Protein AF-A0A024GCQ2-F1 (afdb_monomer)

Radius of gyration: 30.47 Å; Cα contacts (8 Å, |Δi|>4): 114; chains: 1; bounding box: 58×62×77 Å

Sequence (171 aa):
MIHAFLFLSRGVRDHDDHGPAFQGHMNRINSIANTKITVFHTFHREVEAYRLHWWQCDGNCRTKKPYFGLVKRSINRPPSKRDTWWAEHQRSCGGSFIKIKEPVDYKKKKIRKATSAKKPTKSSDITSYFPNKDKDVAKNLINTPSVDDITQGISLQADRKIVVIDLTDKG

Mean predicted aligned error: 17.75 Å

pLDDT: mean 73.52, std 22.57, range [33.16, 97.12]

Structure (mmCIF, N/CA/C/O backbone):
data_AF-A0A024GCQ2-F1
#
_entry.id   AF-A0A024GCQ2-F1
#
loop_
_atom_site.group_PDB
_atom_site.id
_atom_site.type_symbol
_atom_site.label_atom_id
_atom_site.label_alt_id
_atom_site.label_comp_id
_atom_site.label_asym_id
_atom_site.label_entity_id
_atom_site.label_seq_id
_atom_site.pdbx_PDB_ins_code
_atom_site.Cartn_x
_atom_site.Cartn_y
_atom_site.Cartn_z
_atom_site.occupancy
_atom_site.B_iso_or_equiv
_atom_site.auth_seq_id
_atom_site.auth_comp_id
_atom_site.auth_asym_id
_atom_site.auth_atom_id
_atom_site.pdbx_PDB_model_num
ATOM 1 N N . MET A 1 1 ? 9.758 -4.925 -17.173 1.00 83.75 1 MET A N 1
ATOM 2 C CA . MET A 1 1 ? 10.366 -5.887 -18.125 1.00 83.75 1 MET A CA 1
ATOM 3 C C . MET A 1 1 ? 11.401 -5.253 -19.053 1.00 83.75 1 MET A C 1
ATOM 5 O O . MET A 1 1 ? 12.304 -5.959 -19.470 1.00 83.75 1 MET A O 1
ATOM 9 N N . ILE A 1 2 ? 11.340 -3.944 -19.329 1.00 89.44 2 ILE A N 1
ATOM 10 C CA . ILE A 1 2 ? 12.374 -3.240 -20.113 1.00 89.44 2 ILE A CA 1
ATOM 11 C C . ILE A 1 2 ? 13.772 -3.381 -19.472 1.00 89.44 2 ILE A C 1
ATOM 13 O O . ILE A 1 2 ? 14.722 -3.691 -20.178 1.00 89.44 2 ILE A O 1
ATOM 17 N N . HIS A 1 3 ? 13.874 -3.288 -18.138 1.00 87.75 3 HIS A N 1
ATOM 18 C CA . HIS A 1 3 ? 15.115 -3.555 -17.387 1.00 87.75 3 HIS A CA 1
ATOM 19 C C . HIS A 1 3 ? 15.736 -4.924 -17.689 1.00 87.75 3 HIS A C 1
ATOM 21 O O . HIS A 1 3 ? 16.910 -5.009 -18.022 1.00 87.75 3 HIS A O 1
ATOM 27 N N . ALA A 1 4 ? 14.939 -5.998 -17.661 1.00 87.88 4 ALA A N 1
ATOM 28 C CA . ALA A 1 4 ? 15.425 -7.347 -17.961 1.00 87.88 4 ALA A CA 1
ATOM 29 C C . ALA A 1 4 ? 15.957 -7.465 -19.399 1.00 87.88 4 ALA A C 1
ATOM 31 O O . ALA A 1 4 ? 16.980 -8.101 -19.636 1.00 87.88 4 ALA A O 1
ATOM 32 N N . PHE A 1 5 ? 15.292 -6.814 -20.357 1.00 89.75 5 PHE A N 1
ATOM 33 C CA . PHE A 1 5 ? 15.756 -6.774 -21.741 1.00 89.75 5 PHE A CA 1
ATOM 34 C C . PHE A 1 5 ? 17.097 -6.038 -21.876 1.00 89.75 5 PHE A C 1
ATOM 36 O O . PHE A 1 5 ? 17.996 -6.533 -22.553 1.00 89.75 5 PHE A O 1
ATOM 43 N N . LEU A 1 6 ? 17.260 -4.884 -21.223 1.00 87.75 6 LEU A N 1
ATOM 44 C CA . LEU A 1 6 ? 18.514 -4.120 -21.250 1.00 87.75 6 LEU A CA 1
ATOM 45 C C . LEU A 1 6 ? 19.664 -4.861 -20.562 1.00 87.75 6 LEU A C 1
ATOM 47 O O . LEU A 1 6 ? 20.778 -4.864 -21.084 1.00 87.75 6 LEU A O 1
ATOM 51 N N . PHE A 1 7 ? 19.377 -5.542 -19.453 1.00 85.38 7 PHE A N 1
ATOM 52 C CA . PHE A 1 7 ? 20.344 -6.384 -18.756 1.00 85.38 7 PHE A CA 1
ATOM 53 C C . PHE A 1 7 ? 20.885 -7.494 -19.667 1.00 85.38 7 PHE A C 1
ATOM 55 O O . PHE A 1 7 ? 22.096 -7.666 -19.776 1.00 85.38 7 PHE A O 1
ATOM 62 N N . LEU A 1 8 ? 19.998 -8.202 -20.375 1.00 87.75 8 LEU A N 1
ATOM 63 C CA . LEU A 1 8 ? 20.388 -9.309 -21.255 1.00 87.75 8 LEU A CA 1
ATOM 64 C C . LEU A 1 8 ? 21.052 -8.847 -22.560 1.00 87.75 8 LEU A C 1
ATOM 66 O O . LEU A 1 8 ? 21.958 -9.513 -23.046 1.00 87.75 8 LEU A O 1
ATOM 70 N N . SER A 1 9 ? 20.602 -7.732 -23.143 1.00 86.06 9 SER A N 1
ATOM 71 C CA . SER A 1 9 ? 21.057 -7.289 -24.473 1.00 86.06 9 SER A CA 1
ATOM 72 C C . SER A 1 9 ? 22.283 -6.381 -24.450 1.00 86.06 9 SER A C 1
ATOM 74 O O . SER A 1 9 ? 23.074 -6.405 -25.388 1.00 86.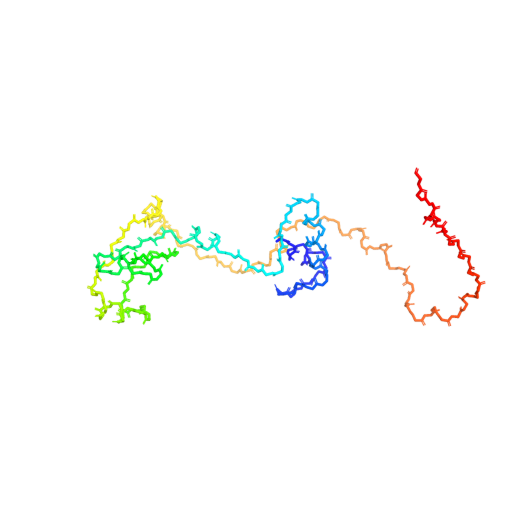06 9 SER A O 1
ATOM 76 N N . ARG A 1 10 ? 22.433 -5.551 -23.412 1.00 77.62 10 ARG A N 1
ATOM 77 C CA . ARG A 1 10 ? 23.491 -4.531 -23.326 1.00 77.62 10 ARG A CA 1
ATOM 78 C C . ARG A 1 10 ? 24.402 -4.701 -22.114 1.00 77.62 10 ARG A C 1
ATOM 80 O O . ARG A 1 10 ? 25.332 -3.921 -21.956 1.00 77.62 10 ARG A O 1
ATOM 87 N N . GLY A 1 11 ? 24.130 -5.678 -21.246 1.00 75.88 11 GLY A N 1
ATOM 88 C CA . GLY A 1 11 ? 24.916 -5.897 -20.033 1.00 75.88 11 GLY A CA 1
ATOM 89 C C . GLY A 1 11 ? 24.846 -4.736 -19.038 1.00 75.88 11 GLY A C 1
ATOM 90 O O . GLY A 1 11 ? 25.710 -4.634 -18.172 1.00 75.88 11 GLY A O 1
ATOM 91 N N . VAL A 1 12 ? 23.844 -3.852 -19.149 1.00 73.12 12 VAL A N 1
ATOM 92 C CA . VAL A 1 12 ? 23.629 -2.763 -18.187 1.00 73.12 12 VAL A CA 1
ATOM 93 C C . VAL A 1 12 ? 23.172 -3.389 -16.874 1.00 73.12 12 VAL A C 1
ATOM 95 O O . VAL A 1 12 ? 22.112 -4.009 -16.811 1.00 73.12 12 VAL A O 1
ATOM 98 N N . ARG A 1 13 ? 24.011 -3.272 -15.840 1.00 68.94 13 ARG A N 1
ATOM 99 C CA . ARG A 1 13 ? 23.786 -3.870 -14.511 1.00 68.94 13 ARG A CA 1
ATOM 100 C C . ARG A 1 13 ? 23.197 -2.891 -13.504 1.00 68.94 13 ARG A C 1
ATOM 102 O O . ARG A 1 13 ? 22.880 -3.311 -12.394 1.00 68.94 13 ARG A O 1
ATOM 109 N N . ASP A 1 14 ? 23.100 -1.615 -13.871 1.00 67.31 14 ASP A N 1
ATOM 110 C CA . ASP A 1 14 ? 22.510 -0.611 -13.001 1.00 67.31 14 ASP A CA 1
ATOM 111 C C . ASP A 1 14 ? 20.998 -0.839 -12.897 1.00 67.31 14 ASP A C 1
ATOM 113 O O . ASP A 1 14 ? 20.307 -1.054 -13.894 1.00 67.31 14 ASP A O 1
ATOM 117 N N . HIS A 1 15 ? 20.510 -0.873 -11.664 1.00 65.81 15 HIS A N 1
ATOM 118 C CA . HIS A 1 15 ? 19.152 -1.282 -11.327 1.00 65.81 15 HIS A CA 1
ATOM 119 C C . HIS A 1 15 ? 18.152 -0.123 -11.456 1.00 65.81 15 HIS A C 1
ATOM 121 O O . 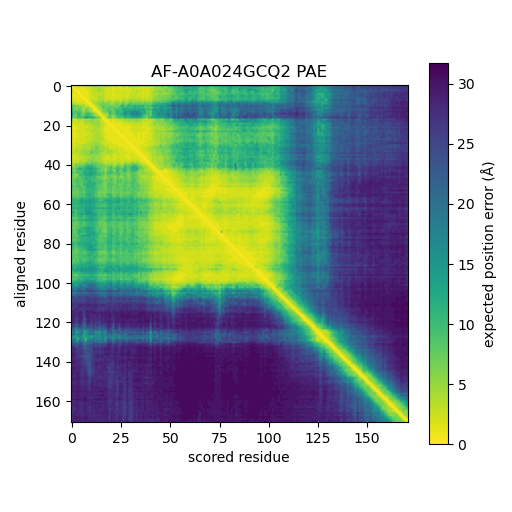HIS A 1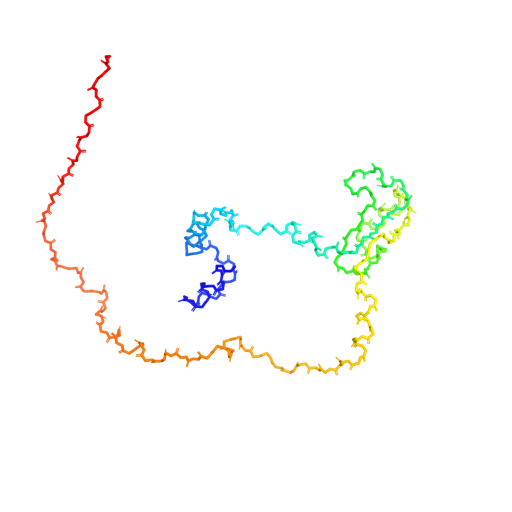 15 ? 16.956 -0.372 -11.610 1.00 65.81 15 HIS A O 1
ATOM 127 N N . ASP A 1 16 ? 18.619 1.128 -11.391 1.00 67.12 16 ASP A N 1
ATOM 128 C CA . ASP A 1 16 ? 17.752 2.318 -11.369 1.00 67.12 16 ASP A CA 1
ATOM 129 C C . ASP A 1 16 ? 17.867 3.205 -12.617 1.00 67.12 16 ASP A C 1
ATOM 131 O O . ASP A 1 16 ? 17.219 4.253 -12.709 1.00 67.12 16 ASP A O 1
ATOM 135 N N . ASP A 1 17 ? 18.640 2.774 -13.617 1.00 70.06 17 ASP A N 1
ATOM 136 C CA . ASP A 1 17 ? 18.873 3.580 -14.808 1.00 70.06 17 ASP A CA 1
ATOM 137 C C . ASP A 1 17 ? 17.675 3.517 -15.771 1.00 70.06 17 ASP A C 1
ATOM 139 O O . ASP A 1 17 ? 17.533 2.639 -16.627 1.00 70.06 17 ASP A O 1
ATOM 143 N N . HIS A 1 18 ? 16.780 4.495 -15.633 1.00 86.81 18 HIS A N 1
ATOM 144 C CA . HIS A 1 18 ? 15.754 4.810 -16.627 1.00 86.81 18 HIS A CA 1
ATOM 145 C C . HIS A 1 18 ? 16.309 5.765 -17.697 1.00 86.81 18 HIS A C 1
ATOM 147 O O . HIS A 1 18 ? 15.618 6.690 -18.130 1.00 86.81 18 HIS A O 1
ATOM 153 N N . GLY A 1 19 ? 17.564 5.567 -18.106 1.00 87.06 19 GLY A N 1
ATOM 154 C CA . GLY A 1 19 ? 18.262 6.378 -19.094 1.00 87.06 19 GLY A CA 1
ATOM 155 C C . GLY A 1 19 ? 17.676 6.296 -20.514 1.00 87.06 19 GLY A C 1
ATOM 156 O O . GLY A 1 19 ? 16.641 5.659 -20.752 1.00 87.06 19 GLY A O 1
ATOM 157 N N . PRO A 1 20 ? 18.340 6.914 -21.508 1.00 89.81 20 PRO A N 1
ATOM 158 C CA . PRO A 1 20 ? 17.817 7.051 -22.871 1.00 89.81 20 PRO A CA 1
ATOM 159 C C . PRO A 1 20 ? 17.416 5.723 -23.530 1.00 89.81 20 PRO A C 1
ATOM 161 O O . PRO A 1 20 ? 16.408 5.652 -24.232 1.00 89.81 20 PRO A O 1
ATOM 164 N N . ALA A 1 21 ? 18.157 4.642 -23.262 1.00 88.31 21 ALA A N 1
ATOM 165 C CA . ALA A 1 21 ? 17.841 3.312 -23.781 1.00 88.31 21 ALA A CA 1
ATOM 166 C C . ALA A 1 21 ? 16.531 2.750 -23.199 1.00 88.31 21 ALA A C 1
ATOM 168 O O . ALA A 1 21 ? 15.719 2.177 -23.934 1.00 88.31 21 ALA A O 1
ATOM 169 N N . PHE A 1 22 ? 16.296 2.940 -21.896 1.00 91.06 22 PHE A N 1
ATOM 170 C CA . PHE A 1 22 ? 15.039 2.562 -21.253 1.00 91.06 22 PHE A CA 1
ATOM 171 C C . PHE A 1 22 ? 13.885 3.388 -21.818 1.00 91.06 22 PHE A C 1
ATOM 173 O O . PHE A 1 22 ? 12.868 2.827 -22.229 1.00 91.06 22 PHE A O 1
ATOM 180 N N . GLN A 1 23 ? 14.058 4.710 -21.886 1.00 92.19 23 GLN A N 1
ATOM 181 C CA . GLN A 1 23 ? 13.029 5.632 -22.368 1.00 92.19 23 GLN A CA 1
ATOM 182 C C . GLN A 1 23 ? 12.667 5.370 -23.833 1.00 92.19 23 GLN A C 1
ATOM 184 O O . GLN A 1 23 ? 11.488 5.369 -24.182 1.00 92.19 23 GLN A O 1
ATOM 189 N N . GLY A 1 24 ? 13.648 5.047 -24.680 1.00 92.88 24 GLY A N 1
ATOM 190 C CA . GLY A 1 24 ? 13.407 4.657 -26.068 1.00 92.88 24 GLY A CA 1
ATOM 191 C C . GLY A 1 24 ? 12.524 3.411 -26.180 1.00 92.88 24 GLY A C 1
ATOM 192 O O . GLY A 1 24 ? 11.542 3.403 -26.926 1.00 92.88 24 GLY A O 1
ATOM 193 N N . HIS A 1 25 ? 12.808 2.366 -25.396 1.00 93.62 25 HIS A N 1
ATOM 194 C CA . HIS A 1 25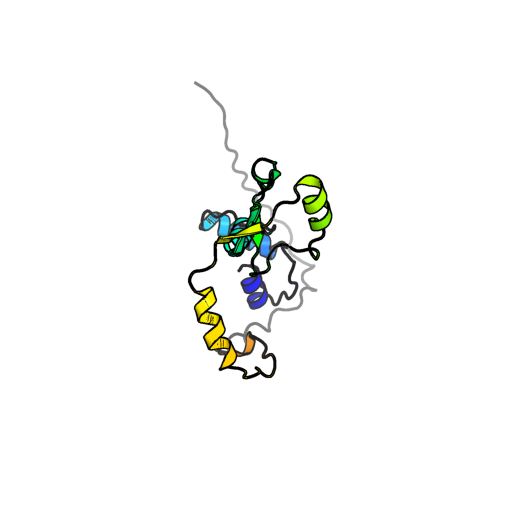 ? 11.966 1.167 -25.366 1.00 93.62 25 HIS A CA 1
ATOM 195 C C . HIS A 1 25 ? 10.589 1.417 -24.748 1.00 93.62 25 HIS A C 1
ATOM 197 O O . HIS A 1 25 ? 9.599 0.897 -25.263 1.00 93.62 25 HIS A O 1
ATOM 203 N N . MET A 1 26 ? 10.513 2.224 -23.693 1.00 94.12 26 MET A N 1
ATOM 204 C CA . MET A 1 26 ? 9.262 2.639 -23.059 1.00 94.12 26 MET A CA 1
ATOM 205 C C . MET A 1 26 ? 8.347 3.345 -24.064 1.00 94.12 26 MET A C 1
ATOM 207 O O . MET A 1 26 ? 7.211 2.915 -24.260 1.00 94.12 26 MET A O 1
ATOM 211 N N . ASN A 1 27 ? 8.858 4.366 -24.754 1.00 95.19 27 ASN A N 1
ATOM 212 C CA . ASN A 1 27 ? 8.106 5.133 -25.746 1.00 95.19 27 ASN A CA 1
ATOM 213 C C . ASN A 1 27 ? 7.682 4.258 -26.931 1.00 95.19 27 ASN A C 1
ATOM 215 O O . ASN A 1 27 ? 6.526 4.306 -27.351 1.00 95.19 27 ASN A O 1
ATOM 219 N N . ARG A 1 28 ? 8.585 3.396 -27.420 1.00 96.06 28 ARG A N 1
ATOM 220 C CA . ARG A 1 28 ? 8.277 2.433 -28.486 1.00 96.06 28 ARG A CA 1
ATOM 221 C C . ARG A 1 28 ? 7.121 1.507 -28.101 1.00 96.06 28 ARG A C 1
ATOM 223 O O . ARG A 1 28 ? 6.206 1.319 -28.896 1.00 96.06 28 ARG A O 1
ATOM 230 N N . ILE A 1 29 ? 7.157 0.921 -26.903 1.00 95.88 29 ILE A N 1
ATOM 231 C CA . ILE A 1 29 ? 6.108 0.002 -26.436 1.00 95.88 29 ILE A CA 1
ATOM 232 C C . ILE A 1 29 ? 4.793 0.752 -26.219 1.00 95.88 29 ILE A C 1
ATOM 234 O O . ILE A 1 29 ? 3.757 0.272 -26.670 1.00 95.88 29 ILE A O 1
ATOM 238 N N . ASN A 1 30 ? 4.833 1.932 -25.596 1.00 95.94 30 ASN A N 1
ATOM 239 C CA . ASN A 1 30 ? 3.642 2.755 -25.389 1.00 95.94 30 ASN A CA 1
ATOM 240 C C . ASN A 1 30 ? 2.940 3.099 -26.704 1.00 95.94 30 ASN A C 1
ATOM 242 O O . ASN A 1 30 ? 1.720 2.995 -26.768 1.00 95.94 30 ASN A O 1
ATOM 246 N N . SER A 1 31 ? 3.700 3.439 -27.748 1.00 95.94 31 SER A N 1
ATOM 247 C CA . SER A 1 31 ? 3.156 3.738 -29.076 1.00 95.94 31 SER A CA 1
ATOM 248 C C . SER A 1 31 ? 2.500 2.514 -29.731 1.00 95.94 31 SER A C 1
ATOM 250 O O . SER A 1 31 ? 1.365 2.590 -30.189 1.00 95.94 31 SER A O 1
ATOM 252 N N . ILE A 1 32 ? 3.174 1.358 -29.721 1.00 97.12 32 ILE A N 1
ATOM 253 C CA . ILE A 1 32 ? 2.694 0.153 -30.422 1.00 97.12 32 ILE A CA 1
ATOM 254 C C . ILE A 1 32 ? 1.538 -0.528 -29.677 1.00 97.12 32 ILE A C 1
ATOM 256 O O . ILE A 1 32 ? 0.572 -0.967 -30.293 1.00 97.12 32 ILE A O 1
ATOM 260 N N . ALA A 1 33 ? 1.644 -0.654 -28.354 1.00 95.00 33 ALA A N 1
ATOM 261 C CA . ALA A 1 33 ? 0.692 -1.399 -27.529 1.00 95.00 33 ALA A CA 1
ATOM 262 C C . ALA A 1 33 ? -0.371 -0.503 -26.868 1.00 95.00 33 ALA A C 1
ATOM 264 O O . ALA A 1 33 ? -1.169 -0.995 -26.071 1.00 95.00 33 ALA A O 1
ATOM 265 N N . ASN A 1 34 ? -0.366 0.802 -27.166 1.00 94.38 34 ASN A N 1
ATOM 266 C CA . ASN A 1 34 ? -1.240 1.808 -26.561 1.00 94.38 34 ASN A CA 1
ATOM 267 C C . ASN A 1 34 ? -1.238 1.759 -25.015 1.00 94.38 34 ASN A C 1
ATOM 269 O O . ASN A 1 34 ? -2.279 1.820 -24.355 1.00 94.38 34 ASN A O 1
ATOM 273 N N . THR A 1 35 ? -0.050 1.602 -24.422 1.00 92.75 35 THR A N 1
ATOM 274 C CA . THR A 1 35 ? 0.155 1.551 -22.964 1.00 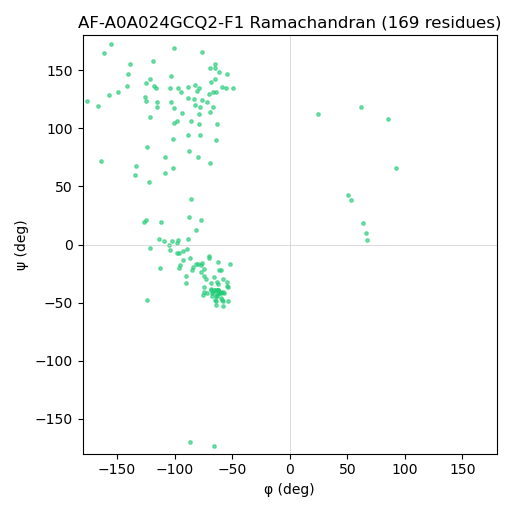92.75 35 THR A CA 1
ATOM 275 C C . THR A 1 35 ? 0.661 2.884 -22.405 1.00 92.75 35 THR A C 1
ATOM 277 O O . THR A 1 35 ? 1.068 3.775 -23.144 1.00 92.75 35 THR A O 1
ATOM 280 N N . LYS A 1 36 ? 0.666 3.023 -21.072 1.00 91.31 36 LYS A N 1
ATOM 281 C CA . LYS A 1 36 ? 1.167 4.209 -20.348 1.00 91.31 36 LYS A CA 1
ATOM 282 C C . LYS A 1 36 ? 2.284 3.845 -19.365 1.00 91.31 36 LYS A C 1
ATOM 284 O O . LYS A 1 36 ? 2.183 4.110 -18.172 1.00 91.31 36 LYS A O 1
ATOM 289 N N . ILE A 1 37 ? 3.323 3.174 -19.853 1.00 90.50 37 ILE A N 1
ATOM 290 C CA . ILE A 1 37 ? 4.520 2.865 -19.064 1.00 90.50 37 ILE A CA 1
ATOM 291 C C . ILE A 1 37 ? 5.239 4.181 -18.755 1.00 90.50 37 ILE A C 1
ATOM 293 O O . ILE A 1 37 ? 5.458 4.985 -19.660 1.00 90.50 37 ILE A O 1
ATOM 297 N N . THR A 1 38 ? 5.607 4.386 -17.493 1.00 89.94 38 THR A N 1
ATOM 298 C CA . THR A 1 38 ? 6.353 5.555 -17.012 1.00 89.94 38 THR A CA 1
ATOM 299 C C . THR A 1 38 ? 7.684 5.128 -16.406 1.00 89.94 38 THR A C 1
ATOM 301 O O . THR A 1 38 ? 7.823 3.993 -15.954 1.00 89.94 38 THR A O 1
ATOM 304 N N . VAL A 1 39 ? 8.647 6.052 -16.343 1.00 89.44 39 VAL A N 1
ATOM 305 C CA . VAL A 1 39 ? 9.907 5.848 -15.598 1.00 89.44 39 VAL A CA 1
ATOM 306 C C . VAL A 1 39 ? 9.666 5.746 -14.092 1.00 89.44 39 VAL A C 1
ATOM 308 O O . VAL A 1 39 ? 10.396 5.078 -13.374 1.00 89.44 39 VAL A O 1
ATOM 311 N N . PHE A 1 40 ? 8.598 6.383 -13.610 1.00 85.44 40 PHE A N 1
ATOM 312 C CA . PHE A 1 40 ? 8.183 6.265 -12.225 1.00 85.44 40 PHE A CA 1
ATOM 313 C C . PHE A 1 40 ? 7.365 5.004 -12.010 1.00 85.44 40 PHE A C 1
ATOM 315 O O . PHE A 1 40 ? 6.446 4.674 -12.761 1.00 85.44 40 PHE A O 1
ATOM 322 N N . HIS A 1 41 ? 7.663 4.345 -10.908 1.00 79.75 41 HIS A N 1
ATOM 323 C CA . HIS A 1 41 ? 6.931 3.203 -10.422 1.00 79.75 41 HIS A CA 1
ATOM 324 C C . HIS A 1 41 ? 5.638 3.636 -9.708 1.00 79.75 41 HIS A C 1
ATOM 326 O O . HIS A 1 41 ? 5.682 4.210 -8.621 1.00 79.75 41 HIS A O 1
ATOM 332 N N . THR A 1 42 ? 4.468 3.338 -10.278 1.00 80.38 42 THR A N 1
ATOM 333 C CA . THR A 1 42 ? 3.162 3.609 -9.647 1.00 80.38 42 THR A CA 1
ATOM 334 C C . THR A 1 42 ? 2.492 2.317 -9.175 1.00 80.38 42 THR A C 1
ATOM 336 O O . THR A 1 42 ? 1.525 1.848 -9.756 1.00 80.38 42 THR A O 1
ATOM 339 N N . PHE A 1 43 ? 2.968 1.747 -8.064 1.00 79.81 43 PHE A N 1
ATOM 340 C CA . PHE A 1 43 ? 2.498 0.438 -7.574 1.00 79.81 43 PHE A CA 1
ATOM 341 C C . PHE A 1 43 ? 1.263 0.482 -6.662 1.00 79.81 43 PHE A C 1
ATOM 343 O O . PHE A 1 43 ? 1.065 -0.397 -5.824 1.00 79.81 43 PHE A O 1
ATOM 350 N N . HIS A 1 44 ? 0.437 1.526 -6.740 1.00 84.31 44 HIS A N 1
ATOM 351 C CA . HIS A 1 44 ? -0.667 1.695 -5.789 1.00 84.31 44 HIS A CA 1
ATOM 352 C C . HIS A 1 44 ? -1.663 0.535 -5.862 1.00 84.31 44 HIS A C 1
ATOM 354 O O . HIS A 1 44 ? -2.098 0.037 -4.825 1.00 84.31 44 HIS A O 1
ATOM 360 N N . ARG A 1 45 ? -1.994 0.078 -7.076 1.00 83.69 45 ARG A N 1
ATOM 361 C CA . ARG A 1 45 ? -2.947 -1.018 -7.286 1.00 83.69 45 ARG A CA 1
ATOM 362 C C . ARG A 1 45 ? -2.358 -2.362 -6.878 1.00 83.69 45 ARG A C 1
ATOM 364 O O . ARG A 1 45 ? -3.045 -3.147 -6.234 1.00 83.69 45 ARG A O 1
ATOM 371 N N . GLU A 1 46 ? -1.097 -2.605 -7.204 1.00 87.19 46 GLU A N 1
ATOM 372 C CA . GLU A 1 46 ? -0.372 -3.826 -6.867 1.00 87.19 46 GLU A CA 1
ATOM 373 C C . GLU A 1 46 ? -0.224 -3.947 -5.355 1.00 87.19 46 GLU A C 1
ATOM 375 O O . GLU A 1 46 ? -0.618 -4.953 -4.767 1.00 87.19 46 GLU A O 1
ATOM 380 N N . VAL A 1 47 ? 0.281 -2.900 -4.700 1.00 89.25 47 VAL A N 1
ATOM 381 C CA . VAL A 1 47 ? 0.440 -2.889 -3.245 1.00 89.25 47 VAL A CA 1
ATOM 382 C C . VAL A 1 47 ? -0.919 -3.074 -2.569 1.00 89.25 47 VAL A C 1
ATOM 384 O O . VAL A 1 47 ? -1.019 -3.840 -1.610 1.00 89.25 47 VAL A O 1
ATOM 387 N N . GLU A 1 48 ? -1.975 -2.437 -3.076 1.00 88.62 48 GLU A N 1
ATOM 388 C CA . GLU A 1 48 ? -3.325 -2.615 -2.542 1.00 88.62 48 GLU A CA 1
ATOM 389 C C . GLU A 1 48 ? -3.853 -4.044 -2.734 1.00 88.62 48 GLU A C 1
ATOM 391 O O . GLU A 1 48 ? -4.434 -4.607 -1.804 1.00 88.62 48 GLU A O 1
ATOM 396 N N . ALA A 1 49 ? -3.579 -4.675 -3.878 1.00 89.38 49 ALA A N 1
ATOM 397 C CA . ALA A 1 49 ? -3.916 -6.075 -4.127 1.00 89.38 49 ALA A CA 1
ATOM 398 C C . ALA A 1 49 ? -3.197 -7.029 -3.154 1.00 89.38 49 ALA A C 1
ATOM 400 O O . ALA A 1 49 ? -3.779 -8.027 -2.730 1.00 89.38 49 ALA A O 1
ATOM 401 N N . TYR A 1 50 ? -1.967 -6.708 -2.738 1.00 91.06 50 TYR A N 1
ATOM 402 C CA . TYR A 1 50 ? -1.212 -7.508 -1.765 1.00 91.06 50 TYR A CA 1
ATOM 403 C C . TYR A 1 50 ? -1.615 -7.276 -0.306 1.00 91.06 50 TYR A C 1
ATOM 405 O O . TYR A 1 50 ? -1.291 -8.101 0.555 1.00 91.06 50 TYR A O 1
ATOM 413 N N . ARG A 1 51 ? -2.325 -6.192 0.022 1.00 93.12 51 ARG A N 1
ATOM 414 C CA . ARG A 1 51 ? -2.817 -5.948 1.386 1.00 93.12 51 ARG A CA 1
ATOM 415 C C . ARG A 1 51 ? -4.071 -6.766 1.658 1.00 93.12 51 ARG A C 1
ATOM 417 O O . ARG A 1 51 ? -5.182 -6.250 1.691 1.00 93.12 51 ARG A O 1
ATOM 424 N N . LEU A 1 52 ? -3.890 -8.061 1.867 1.00 92.75 52 LEU A N 1
ATOM 425 C CA . LEU A 1 52 ? -4.998 -9.005 1.958 1.00 92.75 52 LEU A CA 1
ATOM 426 C C . LEU A 1 52 ? -5.652 -9.098 3.345 1.00 92.75 52 LEU A C 1
ATOM 428 O O . LEU A 1 52 ? -6.772 -9.596 3.459 1.00 92.75 52 LEU A O 1
ATOM 432 N N . HIS A 1 53 ? -4.967 -8.655 4.400 1.00 94.75 53 HIS A N 1
ATOM 433 C CA . HIS A 1 53 ? -5.464 -8.743 5.772 1.00 94.75 53 HIS A CA 1
ATOM 434 C C . HIS A 1 53 ? -6.020 -7.401 6.218 1.00 94.75 53 HIS A C 1
ATOM 436 O O . HIS A 1 53 ? -5.297 -6.402 6.218 1.00 94.75 53 HIS A O 1
ATOM 442 N N . TRP A 1 54 ? -7.315 -7.365 6.522 1.00 95.44 54 TRP A N 1
ATOM 443 C CA . TRP A 1 54 ? -8.017 -6.127 6.848 1.00 95.44 54 TRP A CA 1
ATOM 444 C C . TRP A 1 54 ? -8.555 -6.202 8.272 1.00 95.44 54 TRP A C 1
ATOM 446 O O . TRP A 1 54 ? -9.145 -7.212 8.671 1.00 95.44 54 TRP A O 1
ATOM 456 N N . TRP A 1 55 ? -8.379 -5.112 9.008 1.00 96.75 55 TRP A N 1
ATOM 457 C CA . TRP A 1 55 ? -8.933 -4.908 10.336 1.00 96.75 55 TRP A CA 1
ATOM 458 C C . TRP A 1 55 ? -9.736 -3.619 10.367 1.00 96.75 55 TRP A C 1
ATOM 460 O O . TRP A 1 55 ? -9.296 -2.604 9.833 1.00 96.75 55 TRP A O 1
ATOM 470 N N . GLN A 1 56 ? -10.880 -3.665 11.032 1.00 96.81 56 GLN A N 1
ATOM 471 C CA . GLN A 1 56 ? -11.769 -2.536 11.242 1.00 96.81 56 GLN A CA 1
ATOM 472 C C . GLN A 1 56 ? -11.818 -2.233 12.739 1.00 96.81 56 GLN A C 1
ATOM 474 O O . GLN A 1 56 ? -12.171 -3.106 13.531 1.00 96.81 56 GLN A O 1
ATOM 479 N N . CYS A 1 57 ? -11.469 -1.011 13.129 1.00 97.06 57 CYS A N 1
ATOM 480 C CA . CYS A 1 57 ? -11.681 -0.533 14.495 1.00 97.06 57 CYS A CA 1
ATOM 481 C C . CYS A 1 57 ? -13.177 -0.458 14.785 1.00 97.06 57 CYS A C 1
ATOM 483 O O . CYS A 1 57 ? -13.914 -0.087 13.879 1.00 97.06 57 CYS A O 1
ATOM 485 N N . ASP A 1 58 ? -13.629 -0.793 15.988 1.00 95.62 58 ASP A N 1
ATOM 486 C CA . ASP A 1 58 ? -15.019 -0.676 16.461 1.00 95.62 58 ASP A CA 1
ATOM 487 C C . ASP A 1 58 ? -15.397 0.690 17.051 1.00 95.62 58 ASP A C 1
ATOM 489 O O . ASP A 1 58 ? -16.581 0.970 17.222 1.00 95.62 58 ASP A O 1
ATOM 493 N N . GLY A 1 59 ? -14.418 1.556 17.299 1.00 94.75 59 GLY A N 1
ATOM 494 C CA . GLY A 1 59 ? -14.642 2.858 17.912 1.00 94.75 59 GLY A CA 1
ATOM 495 C C . GLY A 1 59 ? -15.009 3.980 16.935 1.00 94.75 59 GLY A C 1
ATOM 496 O O . GLY A 1 59 ? -15.240 3.792 15.738 1.00 94.75 59 GLY A O 1
ATOM 497 N N . ASN A 1 60 ? -15.003 5.207 17.464 1.00 95.06 60 ASN A N 1
ATOM 498 C CA . ASN A 1 60 ? -15.408 6.418 16.744 1.00 95.06 60 ASN A CA 1
ATOM 499 C C . ASN A 1 60 ? -14.542 6.758 15.515 1.00 95.06 60 ASN A C 1
ATOM 501 O O . ASN A 1 60 ? -14.953 7.561 14.680 1.00 95.06 60 ASN A O 1
ATOM 505 N N . CYS A 1 61 ? -13.360 6.154 15.356 1.00 95.31 61 CYS A N 1
ATOM 506 C CA . CYS A 1 61 ? -12.502 6.419 14.204 1.00 95.31 61 CYS A CA 1
ATOM 507 C C . CYS A 1 61 ? -13.059 5.848 12.888 1.00 95.31 61 CYS A C 1
ATOM 509 O O . CYS A 1 61 ? -12.575 6.235 11.824 1.00 95.31 61 CYS A O 1
ATOM 511 N N . ARG A 1 62 ? -14.116 5.017 12.935 1.00 94.81 62 ARG A N 1
ATOM 512 C CA . ARG A 1 62 ? -14.870 4.550 11.755 1.00 94.81 62 ARG A CA 1
ATOM 513 C C . ARG A 1 62 ? -15.383 5.679 10.867 1.00 94.81 62 ARG A C 1
ATOM 515 O O . ARG A 1 62 ? -15.399 5.535 9.653 1.00 94.81 62 ARG A O 1
ATOM 522 N N . THR A 1 63 ? -15.793 6.799 11.452 1.00 93.69 63 THR A N 1
ATOM 523 C CA . THR A 1 63 ? -16.349 7.940 10.706 1.00 93.69 63 THR A CA 1
ATOM 524 C C . THR A 1 63 ? -15.301 9.011 10.403 1.00 93.69 63 THR A C 1
ATOM 526 O O . THR A 1 63 ? -15.570 9.952 9.657 1.00 93.69 63 THR A O 1
ATOM 529 N N . LYS A 1 64 ? -14.085 8.873 10.948 1.00 92.50 64 LYS A N 1
ATOM 530 C CA . LYS A 1 64 ? -13.018 9.868 10.819 1.00 92.50 64 LYS A CA 1
ATOM 531 C C . LYS A 1 64 ? -12.185 9.622 9.562 1.00 92.50 64 LYS A C 1
ATOM 533 O O . LYS A 1 64 ? -11.607 8.550 9.362 1.00 92.50 64 LYS A O 1
ATOM 538 N N . LYS A 1 65 ? -12.069 10.663 8.735 1.00 92.12 65 LYS A N 1
ATOM 539 C CA . LYS A 1 65 ? -11.122 10.707 7.616 1.00 92.12 65 LYS A CA 1
ATOM 540 C C . LYS A 1 65 ? -9.675 10.684 8.139 1.00 92.12 65 LYS A C 1
ATOM 542 O O . LYS A 1 65 ? -9.426 11.168 9.241 1.00 92.12 65 LYS A O 1
ATOM 547 N N . PRO A 1 66 ? -8.713 10.167 7.357 1.00 93.56 66 PRO A N 1
ATOM 548 C CA . PRO A 1 66 ? -8.877 9.586 6.019 1.00 93.56 66 PRO A CA 1
ATOM 549 C C . PRO A 1 66 ? -9.089 8.061 6.016 1.00 93.56 66 PRO A C 1
ATOM 551 O O . PRO A 1 66 ? -9.454 7.504 4.987 1.00 93.56 66 PRO A O 1
ATOM 554 N N . TYR A 1 67 ? -8.849 7.380 7.140 1.00 93.75 67 TYR A N 1
ATOM 555 C CA . TYR A 1 67 ? -8.757 5.915 7.175 1.00 93.75 67 TYR A CA 1
ATOM 556 C C . TYR A 1 67 ? -10.060 5.207 7.551 1.00 93.75 67 TYR A C 1
ATOM 558 O O . TYR A 1 67 ? -10.166 4.006 7.321 1.00 93.75 67 TYR A O 1
ATOM 566 N N . PHE A 1 68 ? -11.032 5.911 8.142 1.00 95.50 68 PHE A N 1
ATOM 567 C CA . PHE A 1 68 ? -12.333 5.347 8.525 1.00 95.50 68 PHE A CA 1
ATOM 568 C C . PHE A 1 68 ? -12.209 4.082 9.391 1.00 95.50 68 PHE A C 1
ATOM 570 O O . PHE A 1 68 ? -12.932 3.099 9.227 1.00 95.50 68 PHE A O 1
ATOM 577 N N . GLY A 1 69 ? -11.228 4.073 10.297 1.00 94.94 69 GLY A N 1
ATOM 578 C CA . GLY A 1 69 ? -10.938 2.948 11.188 1.00 94.94 69 GLY A CA 1
ATOM 579 C C . GLY A 1 69 ? -10.438 1.682 10.485 1.00 94.94 69 GLY A C 1
ATOM 580 O O . GLY A 1 69 ? -10.352 0.638 11.131 1.00 94.94 69 GLY A O 1
ATOM 581 N N . LEU A 1 70 ? -10.113 1.744 9.194 1.00 95.81 70 LEU A N 1
ATOM 582 C CA . LEU A 1 70 ? -9.661 0.603 8.411 1.00 95.81 70 LEU A CA 1
ATOM 583 C C . LEU A 1 70 ? -8.134 0.526 8.387 1.00 95.81 70 LEU A C 1
ATOM 585 O O . LEU A 1 70 ? -7.437 1.488 8.069 1.00 95.81 70 LEU A O 1
ATOM 589 N N . VAL A 1 71 ? -7.605 -0.661 8.663 1.00 95.81 71 VAL A N 1
ATOM 590 C CA . VAL A 1 71 ? -6.179 -0.968 8.555 1.00 95.81 71 VAL A CA 1
ATOM 591 C C . VAL A 1 71 ? -6.011 -2.169 7.643 1.00 95.81 71 VAL A C 1
ATOM 593 O O . VAL A 1 71 ? -6.561 -3.238 7.902 1.00 95.81 71 VAL A O 1
ATOM 596 N N . LYS A 1 72 ? -5.216 -2.011 6.585 1.00 95.06 72 LYS A N 1
ATOM 597 C CA . LYS A 1 72 ? -4.918 -3.075 5.621 1.00 95.06 72 LYS A CA 1
ATOM 598 C C . LYS A 1 72 ? -3.431 -3.407 5.651 1.00 95.06 72 LYS A C 1
ATOM 600 O O . LYS A 1 72 ? -2.594 -2.505 5.647 1.00 95.06 72 LYS A O 1
ATOM 605 N N . ARG A 1 73 ? -3.079 -4.694 5.672 1.00 94.75 73 ARG A N 1
ATOM 606 C CA . ARG A 1 73 ? -1.681 -5.160 5.671 1.00 94.75 73 ARG A CA 1
ATOM 607 C C . ARG A 1 73 ? -1.491 -6.367 4.764 1.00 94.75 73 ARG A C 1
ATOM 609 O O . ARG A 1 73 ? -2.414 -7.146 4.539 1.00 94.75 73 ARG A O 1
ATOM 616 N N . SER A 1 74 ? -0.260 -6.541 4.294 1.00 92.00 74 SER A N 1
ATOM 617 C CA . SER A 1 74 ? 0.176 -7.719 3.533 1.00 92.00 74 SER A CA 1
ATOM 618 C C . SER A 1 74 ? 0.428 -8.950 4.404 1.00 92.00 74 SER A C 1
ATOM 620 O O . SER A 1 74 ? 0.446 -10.071 3.910 1.00 92.00 74 SER A O 1
ATOM 622 N N . ILE A 1 75 ? 0.593 -8.756 5.714 1.00 91.25 75 ILE A N 1
ATOM 623 C CA . ILE A 1 75 ? 0.881 -9.816 6.682 1.00 91.25 75 ILE A CA 1
ATOM 624 C C . ILE A 1 75 ? -0.215 -9.824 7.743 1.00 91.25 75 ILE A C 1
ATOM 626 O O . ILE A 1 75 ? -0.672 -8.761 8.163 1.00 91.25 75 ILE A O 1
ATOM 630 N N . ASN A 1 76 ? -0.603 -11.016 8.205 1.00 93.31 76 ASN A N 1
ATOM 631 C CA . ASN A 1 76 ? -1.556 -11.227 9.296 1.00 93.31 76 ASN A CA 1
ATOM 632 C C . ASN A 1 76 ? -0.972 -10.787 10.655 1.00 93.31 76 ASN A C 1
ATOM 634 O O . ASN A 1 76 ? -0.629 -11.614 11.500 1.00 93.31 76 ASN A O 1
ATOM 638 N N . ARG A 1 77 ? -0.818 -9.475 10.841 1.00 93.56 77 ARG A N 1
ATOM 639 C CA . ARG A 1 77 ? -0.371 -8.835 12.079 1.00 93.56 77 ARG A CA 1
ATOM 640 C C . ARG A 1 77 ? -1.455 -7.861 12.544 1.00 93.56 77 ARG A C 1
ATOM 642 O O . ARG A 1 77 ? -1.617 -6.829 11.892 1.00 93.56 77 ARG A O 1
ATOM 649 N N . PRO A 1 78 ? -2.169 -8.142 13.645 1.00 94.06 78 PRO A N 1
ATOM 650 C CA . PRO A 1 78 ? -3.146 -7.194 14.157 1.00 94.06 78 PRO A CA 1
ATOM 651 C C . PRO A 1 78 ? -2.461 -5.875 14.549 1.00 94.06 78 PRO A C 1
ATOM 653 O O . PRO A 1 78 ? -1.292 -5.891 14.961 1.00 94.06 78 PRO A O 1
ATOM 656 N N . PRO A 1 79 ? -3.162 -4.738 14.414 1.00 96.25 79 PRO A N 1
ATOM 657 C CA . PRO A 1 79 ? -2.746 -3.482 15.022 1.00 96.25 79 PRO A CA 1
ATOM 658 C C . PRO A 1 79 ? -2.407 -3.660 16.507 1.00 96.25 79 PRO A C 1
ATOM 660 O O . PRO A 1 79 ? -3.108 -4.372 17.225 1.00 96.25 79 PRO A O 1
ATOM 663 N N . SER A 1 80 ? -1.293 -3.082 16.949 1.00 94.56 80 SER A N 1
ATOM 664 C CA . SER A 1 80 ? -0.791 -3.259 18.317 1.00 94.56 80 SER A CA 1
ATOM 665 C C . SER A 1 80 ? 0.078 -2.083 18.751 1.00 94.56 80 SER A C 1
ATOM 667 O O . SER A 1 80 ? 0.493 -1.283 17.918 1.00 94.56 80 SER A O 1
ATOM 669 N N . LYS A 1 81 ? 0.475 -2.053 20.030 1.00 95.31 81 LYS A N 1
ATOM 670 C CA . LYS A 1 81 ? 1.397 -1.057 20.618 1.00 95.31 81 LYS A CA 1
ATOM 671 C C . LYS A 1 81 ? 2.729 -0.869 19.872 1.00 95.31 81 LYS A C 1
ATOM 673 O O . LYS A 1 81 ? 3.407 0.121 20.098 1.00 95.31 81 LYS A O 1
ATOM 678 N N . ARG A 1 82 ? 3.111 -1.806 18.994 1.00 95.19 82 ARG A N 1
ATOM 679 C CA . ARG A 1 82 ? 4.306 -1.706 18.133 1.00 95.19 82 ARG A CA 1
ATOM 680 C C . ARG A 1 82 ? 4.125 -0.768 16.941 1.00 95.19 82 ARG A C 1
ATOM 682 O O . ARG A 1 82 ? 5.101 -0.449 16.270 1.00 95.19 82 ARG A O 1
ATOM 689 N N . ASP A 1 83 ? 2.891 -0.408 16.608 1.00 95.50 83 ASP A N 1
ATOM 690 C CA . ASP A 1 83 ? 2.619 0.554 15.551 1.00 95.50 83 ASP A CA 1
ATOM 691 C C . ASP A 1 83 ? 2.816 1.971 16.097 1.00 95.50 83 ASP A C 1
ATOM 693 O O . ASP A 1 83 ? 2.294 2.312 17.156 1.00 95.50 83 ASP A O 1
ATOM 697 N N . THR A 1 84 ? 3.545 2.807 15.361 1.00 96.56 84 THR A N 1
ATOM 698 C CA . THR A 1 84 ? 3.915 4.169 15.787 1.00 96.56 84 THR A CA 1
ATOM 699 C C . THR A 1 84 ? 2.707 5.054 16.106 1.00 96.56 84 THR A C 1
ATOM 701 O O . THR A 1 84 ? 2.777 5.909 16.979 1.00 96.56 84 THR A O 1
ATOM 704 N N . TRP A 1 85 ? 1.574 4.815 15.445 1.00 94.94 85 TRP A N 1
ATOM 705 C CA . TRP A 1 85 ? 0.318 5.546 15.632 1.00 94.94 85 TRP A CA 1
ATOM 706 C C . TRP A 1 85 ? -0.594 4.954 16.722 1.00 94.94 85 TRP A C 1
ATOM 708 O O . TRP A 1 85 ? -1.648 5.520 17.013 1.00 94.94 85 TRP A O 1
ATOM 718 N N . TRP A 1 86 ? -0.233 3.819 17.332 1.00 95.69 86 TRP A N 1
ATOM 719 C CA . TRP A 1 86 ? -1.113 3.107 18.265 1.00 95.69 86 TRP A CA 1
ATOM 720 C C . TRP A 1 86 ? -1.447 3.921 19.515 1.00 95.69 86 TRP A C 1
ATOM 722 O O . TRP A 1 86 ? -2.604 3.956 19.926 1.00 95.69 86 TRP A O 1
ATOM 732 N N . ALA A 1 87 ? -0.450 4.578 20.115 1.00 95.69 87 ALA A N 1
ATOM 733 C CA . ALA A 1 87 ? -0.650 5.383 21.321 1.00 95.69 87 ALA A CA 1
ATOM 734 C C . ALA A 1 87 ? -1.668 6.510 21.081 1.00 95.69 87 ALA A C 1
ATOM 736 O O . ALA A 1 87 ? -2.572 6.725 21.887 1.00 95.69 87 ALA A O 1
ATOM 737 N N . GLU A 1 88 ? -1.579 7.156 19.919 1.00 94.81 88 GLU A N 1
ATOM 738 C CA . GLU A 1 88 ? -2.508 8.207 19.517 1.00 94.81 88 GLU A CA 1
ATOM 739 C C . GLU A 1 88 ? -3.919 7.665 19.261 1.00 94.81 88 GLU A C 1
ATOM 741 O O . GLU A 1 88 ? -4.911 8.247 19.707 1.00 94.81 88 GLU A O 1
ATOM 746 N N . HIS A 1 89 ? -4.033 6.511 18.599 1.00 95.50 89 HIS A N 1
ATOM 747 C CA . HIS A 1 89 ? -5.323 5.847 18.411 1.00 95.50 89 HIS A CA 1
ATOM 748 C C . HIS A 1 89 ? -5.970 5.462 19.749 1.00 95.50 89 HIS A C 1
ATOM 750 O O . HIS A 1 89 ? -7.173 5.652 19.935 1.00 95.50 89 HIS A O 1
ATOM 756 N N . GLN A 1 90 ? -5.183 4.954 20.699 1.00 95.12 90 GLN A N 1
ATOM 757 C CA . GLN A 1 90 ? -5.684 4.581 22.020 1.00 95.12 90 GLN A CA 1
ATOM 758 C C . GLN A 1 90 ? -6.241 5.794 22.776 1.00 95.12 90 GLN A C 1
ATOM 760 O O . GLN A 1 90 ? -7.277 5.678 23.422 1.00 95.12 90 GLN A O 1
ATOM 765 N N . ARG A 1 91 ? -5.585 6.953 22.661 1.00 94.56 91 ARG A N 1
ATOM 766 C CA . ARG A 1 91 ? -5.996 8.201 23.319 1.00 94.56 91 ARG A CA 1
ATOM 767 C C . ARG A 1 91 ? -7.221 8.850 22.667 1.00 94.56 91 ARG A C 1
ATOM 769 O O . ARG A 1 91 ? -8.086 9.360 23.366 1.00 94.56 91 ARG A O 1
ATOM 776 N N . SER A 1 92 ? -7.288 8.850 21.336 1.00 93.56 92 SER A N 1
ATOM 777 C CA . SER A 1 92 ? -8.328 9.562 20.571 1.00 93.56 92 SER A CA 1
ATOM 778 C C . SER A 1 92 ? -9.581 8.728 20.275 1.00 93.56 92 SER A C 1
ATOM 780 O O . SER A 1 92 ? -10.669 9.279 20.079 1.00 93.56 92 SER A O 1
ATOM 782 N N . CYS A 1 93 ? -9.436 7.405 20.199 1.00 94.50 93 CYS A N 1
ATOM 783 C CA . CYS A 1 93 ? -10.514 6.480 19.870 1.00 94.50 93 CYS A CA 1
ATOM 784 C C . CYS A 1 93 ? -10.709 5.415 20.949 1.00 94.50 93 CYS A C 1
ATOM 786 O O . CYS A 1 93 ? -11.850 5.135 21.301 1.00 94.50 93 CYS A O 1
ATOM 788 N N . GLY A 1 94 ? -9.627 4.780 21.412 1.00 92.69 94 GLY A N 1
ATOM 789 C CA . GLY A 1 94 ? -9.676 3.706 22.413 1.00 92.69 94 GLY A CA 1
ATOM 790 C C . GLY A 1 94 ? -10.340 2.400 21.952 1.00 92.69 94 GLY A C 1
ATOM 791 O O . GLY A 1 94 ? -10.477 1.481 22.753 1.00 92.69 94 GLY A O 1
ATOM 792 N N . GLY A 1 95 ? -10.743 2.308 20.680 1.00 94.31 95 GLY A N 1
ATOM 793 C CA . GLY A 1 95 ? -11.416 1.136 20.118 1.00 94.31 95 GLY A CA 1
ATOM 794 C C . GLY A 1 95 ? -10.474 -0.036 19.836 1.00 94.31 95 GLY A C 1
ATOM 795 O O . GLY A 1 95 ? -9.249 0.109 19.782 1.00 94.31 95 GLY A O 1
ATOM 796 N N . SER A 1 96 ? -11.064 -1.204 19.610 1.00 94.62 96 SER A N 1
ATOM 797 C CA . SER A 1 96 ? -10.384 -2.447 19.266 1.00 94.62 96 SER A CA 1
ATOM 798 C C . SER A 1 96 ? -10.517 -2.774 17.779 1.00 94.62 96 SER A C 1
ATOM 800 O O . SER A 1 96 ? -11.531 -2.518 17.135 1.00 94.62 96 SER A O 1
ATOM 802 N N . PHE A 1 97 ? -9.467 -3.367 17.209 1.00 96.38 97 PHE A N 1
ATOM 803 C CA . PHE A 1 97 ? -9.423 -3.733 15.794 1.00 96.38 97 PHE A CA 1
ATOM 804 C C . PHE A 1 97 ? -9.869 -5.177 15.568 1.00 96.38 97 PHE A C 1
ATOM 806 O O . PHE A 1 97 ? -9.165 -6.124 15.925 1.00 96.38 97 PHE A O 1
ATOM 813 N N . ILE A 1 98 ? -11.005 -5.342 14.893 1.00 95.25 98 ILE A N 1
ATOM 814 C CA . ILE A 1 98 ? -11.599 -6.639 14.556 1.00 95.25 98 ILE A CA 1
ATOM 815 C C . ILE A 1 98 ? -11.200 -7.015 13.130 1.00 95.25 98 ILE A C 1
ATOM 817 O O . ILE A 1 98 ? -11.244 -6.191 12.216 1.00 95.25 98 ILE A O 1
ATOM 821 N N . LYS A 1 99 ? -10.787 -8.265 12.914 1.00 95.31 99 LYS A N 1
ATOM 822 C CA . LYS A 1 99 ? -10.384 -8.745 11.587 1.00 95.31 99 LYS A CA 1
ATOM 823 C C . LYS A 1 99 ? -11.617 -9.006 10.719 1.00 95.31 99 LYS A C 1
ATOM 825 O O . LYS A 1 99 ? -12.470 -9.795 11.106 1.00 95.31 99 LYS A O 1
ATOM 830 N N . ILE A 1 100 ? -11.675 -8.385 9.542 1.00 93.06 100 ILE A N 1
ATOM 831 C CA . ILE A 1 100 ? -12.835 -8.462 8.632 1.00 93.06 100 ILE A CA 1
ATOM 832 C C . ILE A 1 100 ? -12.542 -9.209 7.326 1.00 93.06 100 ILE A C 1
ATOM 834 O O . ILE A 1 100 ? -13.464 -9.676 6.667 1.00 93.06 100 ILE A O 1
ATOM 838 N N . LYS A 1 101 ? -11.266 -9.338 6.933 1.00 89.06 101 LYS A N 1
ATOM 839 C CA . LYS A 1 101 ? -10.871 -10.030 5.698 1.00 89.06 101 LYS A CA 1
ATOM 840 C C . LYS A 1 101 ? -9.602 -10.848 5.891 1.00 89.06 101 LYS A C 1
ATOM 842 O O . LYS A 1 101 ? -8.619 -10.380 6.477 1.00 89.06 101 LYS A O 1
ATOM 847 N N . GLU A 1 102 ? -9.623 -12.065 5.362 1.00 84.25 102 GLU A N 1
ATOM 848 C CA . GLU A 1 102 ? -8.472 -12.957 5.267 1.00 84.25 102 GLU A CA 1
ATOM 849 C C . GLU A 1 102 ? -8.490 -13.705 3.921 1.00 84.25 102 GLU A C 1
ATOM 851 O O . GLU A 1 102 ? -9.573 -14.016 3.424 1.00 84.25 102 GLU A O 1
ATOM 856 N N . PRO A 1 103 ? -7.326 -14.015 3.317 1.00 82.62 103 PRO A N 1
ATOM 857 C CA . PRO A 1 103 ? -7.254 -14.918 2.172 1.00 82.62 103 PRO A CA 1
ATOM 858 C C . PRO A 1 103 ? -7.820 -16.299 2.493 1.00 82.62 103 PRO A C 1
ATOM 860 O O . PRO A 1 103 ? -7.456 -16.903 3.505 1.00 82.62 103 PRO A O 1
ATOM 863 N N . VAL A 1 104 ? -8.627 -16.827 1.574 1.00 72.12 104 VAL A N 1
ATOM 864 C CA . VAL A 1 104 ? -9.336 -18.114 1.688 1.00 72.12 104 VAL A CA 1
ATOM 865 C C . VAL A 1 104 ? -8.394 -19.290 2.006 1.00 72.12 104 VAL A C 1
ATOM 867 O O . VAL A 1 104 ? -8.747 -20.198 2.756 1.00 72.12 104 VAL A O 1
ATOM 870 N N . ASP A 1 105 ? -7.149 -19.234 1.524 1.00 66.31 105 ASP A N 1
ATOM 871 C CA . ASP A 1 105 ? -6.168 -20.320 1.658 1.00 66.31 105 ASP A CA 1
ATOM 872 C C . ASP A 1 105 ? -5.167 -20.160 2.814 1.00 66.31 105 ASP A C 1
ATOM 874 O O . ASP A 1 105 ? -4.293 -21.014 3.010 1.00 66.31 105 ASP A O 1
ATOM 878 N N . TYR A 1 106 ? -5.260 -19.093 3.614 1.00 62.09 106 TYR A N 1
ATOM 879 C CA . TYR A 1 106 ? -4.243 -18.800 4.633 1.00 62.09 106 TYR A CA 1
ATOM 880 C C . TYR A 1 106 ? -4.149 -19.892 5.715 1.00 62.09 106 TYR A C 1
ATOM 882 O O . TYR A 1 106 ? -3.050 -20.287 6.115 1.00 62.09 106 TYR A O 1
ATOM 890 N N . LYS A 1 107 ? -5.289 -20.450 6.147 1.00 60.06 107 LYS A N 1
ATOM 891 C CA . LYS A 1 107 ? -5.322 -21.509 7.173 1.00 60.06 107 LYS A CA 1
ATOM 892 C C . LYS A 1 107 ? -4.729 -22.835 6.672 1.00 60.06 107 LYS A C 1
ATOM 894 O O . LYS A 1 107 ? -4.056 -23.523 7.434 1.00 60.06 107 LYS A O 1
ATOM 899 N N . LYS A 1 108 ? -4.887 -23.157 5.382 1.00 59.78 108 LYS A N 1
ATOM 900 C CA . LYS A 1 108 ? -4.401 -24.413 4.775 1.00 59.78 108 LYS A CA 1
ATOM 901 C C . LYS A 1 108 ? -2.873 -24.439 4.615 1.00 59.78 108 LYS A C 1
ATOM 903 O O . LYS A 1 108 ? -2.252 -25.497 4.700 1.00 59.78 108 LYS A O 1
ATOM 908 N N . LYS A 1 109 ? -2.237 -23.274 4.433 1.00 55.00 109 LYS A N 1
ATOM 909 C CA . LYS A 1 109 ? -0.782 -23.162 4.206 1.00 55.00 109 LYS A CA 1
ATOM 910 C C . LYS A 1 109 ? 0.065 -23.391 5.467 1.00 55.00 109 LYS A C 1
ATOM 912 O O . LYS A 1 109 ? 1.199 -23.852 5.346 1.00 55.00 109 LYS A O 1
ATOM 917 N N . LYS A 1 110 ? -0.471 -23.120 6.668 1.00 53.97 110 LYS A N 1
ATOM 918 C CA . LYS A 1 110 ? 0.231 -23.394 7.941 1.00 53.97 110 LYS A CA 1
ATOM 919 C C . LYS A 1 110 ? 0.508 -24.886 8.152 1.00 53.97 110 LYS A C 1
ATOM 921 O O . LYS A 1 110 ? 1.558 -25.217 8.687 1.00 53.97 110 LYS A O 1
ATOM 926 N N . ILE A 1 111 ? -0.372 -25.763 7.664 1.00 53.66 111 ILE A N 1
ATOM 927 C CA . ILE A 1 111 ? -0.212 -27.219 7.793 1.00 53.66 111 ILE A CA 1
ATOM 928 C C . ILE A 1 111 ? 0.976 -27.715 6.951 1.00 53.66 111 ILE A C 1
ATOM 930 O O . ILE A 1 111 ? 1.762 -28.533 7.408 1.00 53.66 111 ILE A O 1
ATOM 934 N N . ARG A 1 112 ? 1.184 -27.154 5.751 1.00 51.72 112 ARG A N 1
ATOM 935 C CA . ARG A 1 112 ? 2.250 -27.596 4.831 1.00 51.72 112 ARG A CA 1
ATOM 936 C C . ARG A 1 112 ? 3.655 -27.107 5.195 1.00 51.72 112 ARG A C 1
ATOM 938 O O . ARG A 1 112 ? 4.631 -27.721 4.788 1.00 51.72 112 ARG A O 1
ATOM 945 N N . LYS A 1 113 ? 3.787 -26.001 5.937 1.00 48.75 113 LYS A N 1
ATOM 946 C CA . LYS A 1 113 ? 5.106 -25.421 6.261 1.00 48.75 113 LYS A CA 1
ATOM 947 C C . LYS A 1 113 ? 5.805 -26.118 7.436 1.00 48.75 113 LYS A C 1
ATOM 949 O O . LYS A 1 113 ? 7.012 -25.967 7.580 1.00 48.75 113 LYS A O 1
ATOM 954 N N . ALA A 1 114 ? 5.069 -26.886 8.242 1.00 53.28 114 ALA A N 1
ATOM 955 C CA . ALA A 1 114 ? 5.640 -27.697 9.317 1.00 53.28 114 ALA A CA 1
ATOM 956 C C . ALA A 1 114 ? 6.357 -28.960 8.796 1.00 53.28 114 ALA A C 1
ATOM 958 O O . ALA A 1 114 ? 7.224 -29.488 9.480 1.00 53.28 114 ALA A O 1
ATOM 959 N N . THR A 1 115 ? 6.051 -29.419 7.575 1.00 52.25 115 THR A N 1
ATOM 960 C CA . THR A 1 115 ? 6.553 -30.695 7.031 1.00 52.25 115 THR A CA 1
ATOM 961 C C . THR A 1 115 ? 7.657 -30.550 5.977 1.00 52.25 115 THR A C 1
ATOM 963 O O . THR A 1 115 ? 8.151 -31.553 5.474 1.00 52.25 115 THR A O 1
ATOM 966 N N . SER A 1 116 ? 8.071 -29.332 5.615 1.00 51.12 116 SER A N 1
ATOM 967 C CA . SER A 1 116 ? 9.053 -29.106 4.541 1.00 51.12 116 SER A CA 1
ATOM 968 C C . SER A 1 116 ? 10.133 -28.094 4.933 1.00 51.12 116 SER A C 1
ATOM 970 O O . SER A 1 116 ? 10.298 -27.051 4.299 1.00 51.12 116 SER A O 1
ATOM 972 N N . ALA A 1 117 ? 10.880 -28.392 5.994 1.00 49.16 117 ALA A N 1
ATOM 973 C CA . ALA A 1 117 ? 12.138 -27.718 6.295 1.00 49.16 117 ALA A CA 1
ATOM 974 C C . ALA A 1 117 ? 13.293 -28.426 5.561 1.00 49.16 117 ALA A C 1
ATOM 976 O O . ALA A 1 117 ? 14.015 -29.228 6.145 1.00 49.16 117 ALA A O 1
ATOM 977 N N . LYS A 1 118 ? 13.482 -28.136 4.267 1.00 47.59 118 LYS A N 1
ATOM 978 C CA . LYS A 1 118 ? 14.769 -28.361 3.586 1.00 47.59 118 LYS A CA 1
ATOM 979 C C . LYS A 1 118 ? 15.334 -27.004 3.165 1.00 47.59 118 LYS A C 1
ATOM 981 O O . LYS A 1 118 ? 14.689 -26.259 2.433 1.00 47.59 118 LYS A O 1
ATOM 986 N N . LYS A 1 119 ? 16.513 -26.668 3.702 1.00 43.88 119 LYS A N 1
ATOM 987 C CA . LYS A 1 119 ? 17.290 -25.457 3.385 1.00 43.88 119 LYS A CA 1
ATOM 988 C C . LYS A 1 119 ? 17.734 -25.503 1.912 1.00 43.88 119 LYS A C 1
ATOM 990 O O . LYS A 1 119 ? 18.318 -26.518 1.537 1.00 43.88 119 LYS A O 1
ATOM 995 N N . PRO A 1 120 ? 17.548 -24.453 1.093 1.00 43.16 120 PRO A N 1
ATOM 996 C CA . PRO A 1 120 ? 18.229 -24.374 -0.190 1.00 43.16 120 PRO A CA 1
ATOM 997 C C . PRO A 1 120 ? 19.642 -23.814 0.014 1.00 43.16 120 PRO A C 1
ATOM 999 O O . PRO A 1 120 ? 19.841 -22.756 0.611 1.00 43.16 120 PRO A O 1
ATOM 1002 N N . THR A 1 121 ? 20.629 -24.565 -0.460 1.00 48.75 121 THR A N 1
ATOM 1003 C CA . THR A 1 121 ? 22.044 -24.196 -0.521 1.00 48.75 121 THR A CA 1
ATOM 1004 C C . THR A 1 121 ? 22.3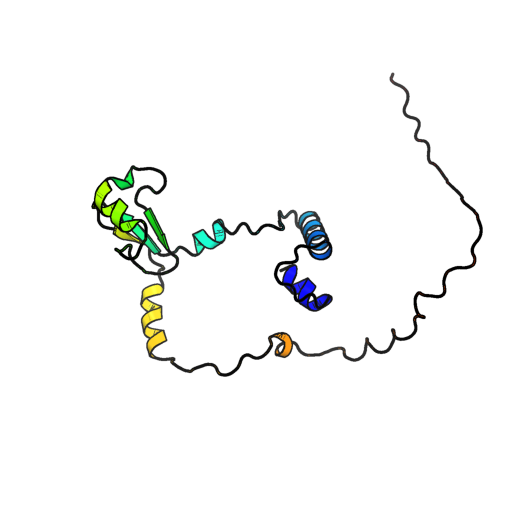63 -23.472 -1.829 1.00 48.75 121 THR A C 1
ATOM 1006 O O . THR A 1 121 ? 21.998 -23.970 -2.887 1.00 48.75 121 THR A O 1
ATOM 1009 N N . LYS A 1 122 ? 23.136 -22.382 -1.708 1.00 51.38 122 LYS A N 1
ATOM 1010 C CA . LYS A 1 122 ? 23.924 -21.648 -2.723 1.00 51.38 122 LYS A CA 1
ATOM 1011 C C . LYS A 1 122 ? 23.152 -21.009 -3.894 1.00 51.38 122 LYS A C 1
ATOM 1013 O O . LYS A 1 122 ? 22.534 -21.669 -4.715 1.00 51.38 122 LYS A O 1
ATOM 1018 N N . SER A 1 123 ? 23.265 -19.682 -3.965 1.00 52.44 123 SER A N 1
ATOM 1019 C CA . SER A 1 123 ? 22.795 -18.810 -5.041 1.00 52.44 123 SER A CA 1
ATOM 1020 C C . SER A 1 123 ? 23.520 -19.121 -6.353 1.00 52.44 123 SER A C 1
ATOM 1022 O O . SER A 1 123 ? 24.677 -18.733 -6.521 1.00 52.44 123 SER A O 1
ATOM 1024 N N . SER A 1 124 ? 22.860 -19.816 -7.278 1.00 58.34 124 SER A N 1
ATOM 1025 C CA . SER A 1 124 ? 23.286 -19.831 -8.674 1.00 58.34 124 SER A CA 1
ATOM 1026 C C . SER A 1 124 ? 22.831 -18.546 -9.361 1.00 58.34 124 SER A C 1
ATOM 1028 O O . SER A 1 124 ? 21.696 -18.100 -9.192 1.00 58.34 124 SER A O 1
ATOM 1030 N N . ASP A 1 125 ? 23.745 -17.942 -10.118 1.00 66.12 125 ASP A N 1
ATOM 1031 C CA . ASP A 1 125 ? 23.425 -16.875 -11.057 1.00 66.12 125 ASP A CA 1
ATOM 1032 C C . ASP A 1 125 ? 22.345 -17.370 -12.038 1.00 66.12 125 ASP A C 1
ATOM 1034 O O . ASP A 1 125 ? 22.399 -18.501 -12.540 1.00 66.12 125 ASP A O 1
ATOM 1038 N N . ILE A 1 126 ? 21.334 -16.534 -12.280 1.00 70.25 126 ILE A N 1
ATOM 1039 C CA . ILE A 1 126 ? 20.156 -16.849 -13.102 1.00 70.25 126 ILE A CA 1
ATOM 1040 C C . ILE A 1 126 ? 20.537 -17.178 -14.553 1.00 70.25 126 ILE A C 1
ATOM 1042 O O . ILE A 1 126 ? 19.810 -17.880 -15.254 1.00 70.25 126 ILE A O 1
ATOM 1046 N N . THR A 1 127 ? 21.714 -16.725 -14.984 1.00 66.94 127 THR A N 1
ATOM 1047 C CA . THR A 1 127 ? 22.306 -17.012 -16.296 1.00 66.94 127 THR A CA 1
ATOM 1048 C C . THR A 1 127 ? 22.530 -18.509 -16.544 1.00 66.94 127 THR A C 1
ATOM 1050 O O . THR A 1 127 ? 22.539 -18.937 -17.694 1.00 66.94 127 THR A O 1
ATOM 1053 N N . SER A 1 128 ? 22.620 -19.329 -15.491 1.00 70.69 128 SER A N 1
ATOM 1054 C CA . SER A 1 128 ? 22.786 -20.789 -15.592 1.00 70.69 128 SER A CA 1
ATOM 1055 C C . SER A 1 128 ? 21.555 -21.549 -16.109 1.00 70.69 128 SER A C 1
ATOM 1057 O O . SER A 1 128 ? 21.669 -22.724 -16.454 1.00 70.69 128 SER A O 1
ATOM 1059 N N . TYR A 1 129 ? 20.390 -20.898 -16.190 1.00 71.38 129 TYR A N 1
ATOM 1060 C CA . TYR A 1 129 ? 19.139 -21.524 -16.635 1.00 71.38 129 TYR A CA 1
ATOM 1061 C C . TYR A 1 129 ? 18.865 -21.373 -18.138 1.00 71.38 129 TYR A C 1
ATOM 1063 O O . TYR A 1 129 ? 17.898 -21.951 -18.636 1.00 71.38 129 TYR A O 1
ATOM 1071 N N . PHE A 1 130 ? 19.691 -20.622 -18.872 1.00 72.81 130 PHE A N 1
ATOM 1072 C CA . PHE A 1 130 ? 19.515 -20.431 -20.311 1.00 72.81 130 PHE A CA 1
ATOM 1073 C C . PHE A 1 130 ? 20.520 -21.288 -21.094 1.00 72.81 130 PHE A C 1
ATOM 1075 O O . PHE A 1 130 ? 21.729 -21.153 -20.888 1.00 72.81 130 PHE A O 1
ATOM 1082 N N . PRO A 1 131 ? 20.062 -22.182 -21.992 1.00 64.88 131 PRO A N 1
ATOM 1083 C CA . PRO A 1 131 ? 20.964 -22.972 -22.816 1.00 64.88 131 PRO A CA 1
ATOM 1084 C C . PRO A 1 131 ? 21.710 -22.047 -23.784 1.00 64.88 131 PRO A C 1
ATOM 1086 O O . PRO A 1 131 ? 21.097 -21.399 -24.628 1.00 64.88 131 PRO A O 1
ATOM 1089 N N . ASN A 1 132 ? 23.039 -22.008 -23.664 1.00 53.34 132 ASN A N 1
ATOM 1090 C CA . ASN A 1 132 ? 23.937 -21.392 -24.640 1.00 53.34 132 ASN A CA 1
ATOM 1091 C C . ASN A 1 132 ? 23.827 -22.163 -25.965 1.00 53.34 132 ASN A C 1
ATOM 1093 O O . ASN A 1 132 ? 24.545 -23.138 -26.189 1.00 53.34 132 ASN A O 1
ATOM 1097 N N . LYS A 1 133 ? 22.909 -21.749 -26.834 1.00 53.44 133 LYS A N 1
ATOM 1098 C CA . LYS A 1 133 ? 23.007 -21.998 -28.270 1.00 53.44 133 LYS A CA 1
ATOM 1099 C C . LYS A 1 133 ? 23.442 -20.681 -28.901 1.00 53.44 133 LYS A C 1
ATOM 1101 O O . LYS A 1 133 ? 22.935 -19.636 -28.516 1.00 53.44 133 LYS A O 1
ATOM 1106 N N . ASP A 1 134 ? 24.411 -20.774 -29.802 1.00 50.19 134 ASP A N 1
ATOM 1107 C CA . ASP A 1 134 ? 25.035 -19.685 -30.565 1.00 50.19 134 ASP A CA 1
ATOM 1108 C C . ASP A 1 134 ? 26.297 -19.074 -29.931 1.00 50.19 134 ASP A C 1
ATOM 1110 O O . ASP A 1 134 ? 26.376 -17.893 -29.603 1.00 50.19 134 ASP A O 1
ATOM 1114 N N . LYS A 1 135 ? 27.356 -19.893 -29.845 1.00 44.75 135 LYS A N 1
ATOM 1115 C CA . LYS A 1 135 ? 28.747 -19.403 -29.767 1.00 44.75 135 LYS A CA 1
ATOM 1116 C C . LYS A 1 135 ? 29.407 -19.183 -31.138 1.00 44.75 135 LYS A C 1
ATOM 1118 O O . LYS A 1 135 ? 30.570 -18.791 -31.176 1.00 44.75 135 LYS A O 1
ATOM 1123 N N . ASP A 1 136 ? 28.676 -19.342 -32.242 1.00 42.41 136 ASP A N 1
ATOM 1124 C CA . ASP A 1 136 ? 29.278 -19.346 -33.585 1.00 42.41 136 ASP A CA 1
ATOM 1125 C C . ASP A 1 136 ? 28.978 -18.112 -34.455 1.00 42.41 136 ASP A C 1
ATOM 1127 O O . ASP A 1 136 ? 29.482 -18.024 -35.569 1.00 42.41 136 ASP A O 1
ATOM 1131 N N . VAL A 1 137 ? 28.263 -17.095 -33.953 1.00 46.75 137 VAL A N 1
ATOM 1132 C CA . VAL A 1 137 ? 28.067 -15.830 -34.705 1.00 46.75 137 VAL A CA 1
ATOM 1133 C C . VAL A 1 137 ? 29.075 -14.738 -34.300 1.00 46.75 137 VAL A C 1
ATOM 1135 O O . VAL A 1 137 ? 29.382 -13.842 -35.083 1.00 46.75 137 VAL A O 1
ATOM 1138 N N . ALA A 1 138 ? 29.692 -14.840 -33.118 1.00 42.25 138 ALA A N 1
ATOM 1139 C CA . ALA A 1 138 ? 30.591 -13.813 -32.576 1.00 42.25 138 ALA A CA 1
ATOM 1140 C C . ALA A 1 138 ? 32.043 -13.854 -33.109 1.00 42.25 138 ALA A C 1
ATOM 1142 O O . ALA A 1 138 ? 32.912 -13.188 -32.551 1.00 42.25 138 ALA A O 1
ATOM 1143 N N . LYS A 1 139 ? 32.333 -14.617 -34.173 1.00 39.16 139 LYS A N 1
ATOM 1144 C CA . LYS A 1 139 ? 33.679 -14.679 -34.783 1.00 39.16 139 LYS A CA 1
ATOM 1145 C C . LYS A 1 139 ? 33.835 -13.910 -36.100 1.00 39.16 139 LYS A C 1
ATOM 1147 O O . LYS A 1 139 ? 34.959 -13.789 -36.563 1.00 39.16 139 LYS A O 1
ATOM 1152 N N . ASN A 1 140 ? 32.769 -13.328 -36.663 1.00 39.31 140 ASN A N 1
ATOM 1153 C CA . ASN A 1 140 ? 32.831 -12.637 -37.965 1.00 39.31 140 ASN A CA 1
ATOM 1154 C C . ASN A 1 140 ? 32.645 -11.107 -37.923 1.00 39.31 140 ASN A C 1
ATOM 1156 O O . ASN A 1 140 ? 32.369 -10.502 -38.951 1.00 39.31 140 ASN A O 1
ATOM 1160 N N . LEU A 1 141 ? 32.830 -10.458 -36.769 1.00 41.69 141 LEU A N 1
ATOM 1161 C CA . LEU A 1 141 ? 32.785 -8.986 -36.657 1.00 41.69 141 LEU A CA 1
ATOM 1162 C C . LEU A 1 141 ? 34.050 -8.375 -36.033 1.00 41.69 141 LEU A C 1
ATOM 1164 O O . LEU A 1 141 ? 34.029 -7.246 -35.558 1.00 41.69 141 LEU A O 1
ATOM 1168 N N . ILE A 1 142 ? 35.173 -9.097 -36.067 1.00 39.91 142 ILE A N 1
ATOM 1169 C CA . ILE A 1 142 ? 36.487 -8.565 -35.679 1.00 39.91 142 ILE A CA 1
ATOM 1170 C C . ILE A 1 142 ? 37.264 -8.233 -36.957 1.00 39.91 142 ILE A C 1
ATOM 1172 O O . ILE A 1 142 ? 38.219 -8.912 -37.306 1.00 39.91 142 ILE A O 1
ATOM 1176 N N . ASN A 1 143 ? 36.775 -7.253 -37.713 1.00 44.06 143 ASN A N 1
ATOM 1177 C CA . ASN A 1 143 ? 37.569 -6.501 -38.687 1.00 44.06 143 ASN A CA 1
ATOM 1178 C C . ASN A 1 143 ? 36.805 -5.226 -39.059 1.00 44.06 143 ASN A C 1
ATOM 1180 O O . ASN A 1 143 ? 36.256 -5.083 -40.147 1.00 44.06 143 ASN A O 1
ATOM 1184 N N . THR A 1 144 ? 36.757 -4.291 -38.114 1.00 38.88 144 THR A N 1
ATOM 1185 C CA . THR A 1 144 ? 36.491 -2.880 -38.399 1.00 38.88 144 THR A CA 1
ATOM 1186 C C . THR A 1 144 ? 37.638 -2.074 -37.789 1.00 38.88 144 THR A C 1
ATOM 1188 O O . THR A 1 144 ? 37.927 -2.289 -36.609 1.00 38.88 144 THR A O 1
ATOM 1191 N N . PRO A 1 145 ? 38.324 -1.204 -38.553 1.00 36.34 145 PRO A N 1
ATOM 1192 C CA . PRO A 1 145 ? 39.451 -0.432 -38.039 1.00 36.34 145 PRO A CA 1
ATOM 1193 C C . PRO A 1 145 ? 39.015 0.553 -36.944 1.00 36.34 145 PRO A C 1
ATOM 1195 O O . PRO A 1 145 ? 37.858 0.972 -36.901 1.00 36.34 145 PRO A O 1
ATOM 1198 N N . SER A 1 146 ? 39.968 0.914 -36.077 1.00 37.34 146 SER A N 1
ATOM 1199 C CA . SER A 1 146 ? 39.824 1.926 -35.021 1.00 37.34 146 SER A CA 1
ATOM 1200 C C . SER A 1 146 ? 39.346 3.268 -35.580 1.00 37.34 146 SER A C 1
ATOM 1202 O O . SER A 1 146 ? 39.715 3.664 -36.683 1.00 37.34 146 SER A O 1
ATOM 1204 N N . VAL A 1 147 ? 38.554 3.986 -34.789 1.00 47.03 147 VAL A N 1
ATOM 1205 C CA . VAL A 1 147 ? 37.878 5.251 -35.127 1.00 47.03 147 VAL A CA 1
ATOM 1206 C C . VAL A 1 147 ? 38.787 6.490 -35.101 1.00 47.03 147 VAL A C 1
ATOM 1208 O O . VAL A 1 147 ? 38.286 7.608 -35.036 1.00 47.03 147 VAL A O 1
ATOM 1211 N N . ASP A 1 148 ? 40.105 6.321 -35.212 1.00 40.00 148 ASP A N 1
ATOM 1212 C CA . ASP A 1 148 ? 41.063 7.427 -35.067 1.00 40.00 148 ASP A CA 1
ATOM 1213 C C . ASP A 1 148 ? 41.627 7.966 -36.399 1.00 40.00 148 ASP A C 1
ATOM 1215 O O . ASP A 1 148 ? 42.427 8.892 -36.374 1.00 40.00 148 ASP A O 1
ATOM 1219 N N . ASP A 1 149 ? 41.183 7.461 -37.562 1.00 39.62 149 ASP A N 1
ATOM 1220 C CA . ASP A 1 149 ? 41.810 7.777 -38.866 1.00 39.62 149 ASP A CA 1
ATOM 1221 C C . ASP A 1 149 ? 40.863 8.314 -39.967 1.00 39.62 149 ASP A C 1
ATOM 1223 O O . ASP A 1 149 ? 41.197 8.306 -41.150 1.00 39.62 149 ASP A O 1
ATOM 1227 N N . ILE A 1 150 ? 39.675 8.831 -39.624 1.00 40.12 150 ILE A N 1
ATOM 1228 C CA . ILE A 1 150 ? 38.775 9.491 -40.602 1.00 40.12 150 ILE A CA 1
ATOM 1229 C C . ILE A 1 150 ? 38.757 11.000 -40.352 1.00 40.12 150 ILE A C 1
ATOM 1231 O O . ILE A 1 150 ? 37.731 11.601 -40.043 1.00 40.12 150 ILE A O 1
ATOM 1235 N N . THR A 1 151 ? 39.923 11.630 -40.480 1.00 42.12 151 THR A N 1
ATOM 1236 C CA . THR A 1 151 ? 40.015 13.091 -40.606 1.00 42.12 151 THR A CA 1
ATOM 1237 C C . THR A 1 151 ? 40.959 13.452 -41.744 1.00 42.12 151 THR A C 1
ATOM 1239 O O . THR A 1 151 ? 42.033 13.978 -41.495 1.00 42.12 151 THR A O 1
ATOM 1242 N N . GLN A 1 152 ? 40.579 13.159 -42.994 1.00 39.22 152 GLN A N 1
ATOM 1243 C CA . GLN A 1 152 ? 41.019 13.891 -44.195 1.00 39.22 152 GLN A CA 1
ATOM 1244 C C . GLN A 1 152 ? 40.321 13.351 -45.458 1.00 39.22 152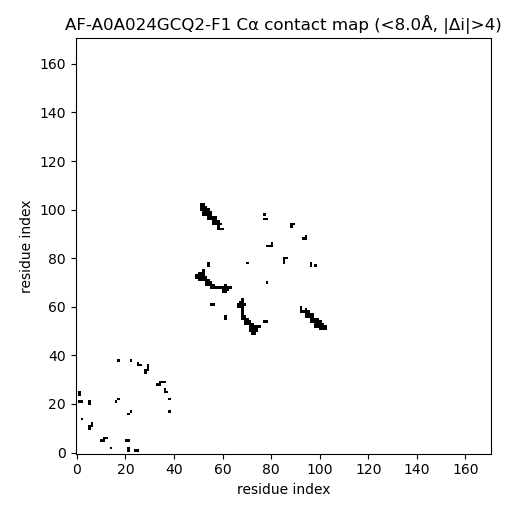 GLN A C 1
ATOM 1246 O O . GLN A 1 152 ? 40.411 12.172 -45.774 1.00 39.22 152 GLN A O 1
ATOM 1251 N N . GLY A 1 153 ? 39.639 14.246 -46.186 1.00 34.56 153 GLY A N 1
ATOM 1252 C CA . GLY A 1 153 ? 38.895 13.966 -47.424 1.00 34.56 153 GLY A CA 1
ATOM 1253 C C . GLY A 1 153 ? 37.476 13.477 -47.127 1.00 34.56 153 GLY A C 1
ATOM 1254 O O . GLY A 1 153 ? 37.282 12.376 -46.642 1.00 34.56 153 GLY A O 1
ATOM 1255 N N . ILE A 1 154 ? 36.421 14.257 -47.356 1.00 34.88 154 ILE A N 1
ATOM 1256 C CA . ILE A 1 154 ? 35.889 14.514 -48.697 1.00 34.88 154 ILE A CA 1
ATOM 1257 C C . ILE A 1 154 ? 35.259 15.914 -48.758 1.00 34.88 154 ILE A C 1
ATOM 1259 O O . ILE A 1 154 ? 34.470 16.326 -47.910 1.00 34.88 154 ILE A O 1
ATOM 1263 N N . SER A 1 155 ? 35.662 16.622 -49.806 1.00 35.31 155 SER A N 1
ATOM 1264 C CA . SER A 1 155 ? 35.221 17.937 -50.250 1.00 35.31 155 SER A CA 1
ATOM 1265 C C . SER A 1 155 ? 33.771 17.930 -50.759 1.00 35.31 155 SER A C 1
ATOM 1267 O O . SER A 1 155 ? 33.366 17.005 -51.454 1.00 35.31 155 SER A O 1
ATOM 1269 N N . LEU A 1 156 ? 33.038 18.992 -50.409 1.00 41.06 156 LEU A N 1
ATOM 1270 C CA . LEU A 1 156 ? 31.974 19.682 -51.158 1.00 41.06 156 LEU A CA 1
ATOM 1271 C C . LEU A 1 156 ? 31.194 18.891 -52.229 1.00 41.06 156 LEU A C 1
ATOM 1273 O O . LEU A 1 156 ? 31.679 18.720 -53.340 1.00 41.06 156 LEU A O 1
ATOM 1277 N N . GLN A 1 157 ? 29.906 18.642 -51.966 1.00 33.16 157 GLN A N 1
ATOM 1278 C CA . GLN A 1 157 ? 28.813 19.127 -52.826 1.00 33.16 157 GLN A CA 1
ATOM 1279 C C . GLN A 1 157 ? 27.465 18.988 -52.104 1.00 33.16 157 GLN A C 1
ATOM 1281 O O . GLN A 1 157 ? 27.055 17.909 -51.685 1.00 33.16 157 GLN A O 1
ATOM 1286 N N . ALA A 1 158 ? 26.810 20.129 -51.901 1.00 36.31 158 ALA A N 1
ATOM 1287 C CA . ALA A 1 158 ? 25.527 20.251 -51.233 1.00 36.31 158 ALA A CA 1
ATOM 1288 C C . ALA A 1 158 ? 24.424 20.403 -52.282 1.00 36.31 158 ALA A C 1
ATOM 1290 O O . ALA A 1 158 ? 24.236 21.497 -52.802 1.00 36.31 158 ALA A O 1
ATOM 1291 N N . ASP A 1 159 ? 23.650 19.346 -52.516 1.00 37.19 159 ASP A N 1
ATOM 1292 C CA . ASP A 1 159 ? 22.402 19.444 -53.273 1.00 37.19 159 ASP A CA 1
ATOM 1293 C C . ASP A 1 159 ? 21.215 19.452 -52.308 1.00 37.19 159 ASP A C 1
ATOM 1295 O O . ASP A 1 159 ? 20.651 18.432 -51.910 1.00 37.19 159 ASP A O 1
ATOM 1299 N N . ARG A 1 160 ? 20.840 20.669 -51.910 1.00 39.00 160 ARG A N 1
ATOM 1300 C CA . ARG A 1 160 ? 19.584 20.976 -51.225 1.00 39.00 160 ARG A CA 1
ATOM 1301 C C . ARG A 1 160 ? 18.452 21.017 -52.255 1.00 39.00 160 ARG A C 1
ATOM 1303 O O . ARG A 1 160 ? 18.282 22.028 -52.929 1.00 39.00 160 ARG A O 1
ATOM 1310 N N . LYS A 1 161 ? 17.614 19.979 -52.324 1.00 35.88 161 LYS A N 1
ATOM 1311 C CA . LYS A 1 161 ? 16.248 20.123 -52.862 1.00 35.88 161 LYS A CA 1
ATOM 1312 C C . LYS A 1 161 ? 15.306 20.511 -51.726 1.00 35.88 161 LYS A C 1
ATOM 1314 O O . LYS A 1 161 ? 14.820 19.667 -50.980 1.00 35.88 161 LYS A O 1
ATOM 1319 N N . ILE A 1 162 ? 15.100 21.816 -51.586 1.00 41.88 162 ILE A N 1
ATOM 1320 C CA . ILE A 1 162 ? 14.042 22.413 -50.769 1.00 41.88 162 ILE A CA 1
ATOM 1321 C C . ILE A 1 162 ? 12.742 22.285 -51.571 1.00 41.88 162 ILE A C 1
ATOM 1323 O O . ILE A 1 162 ? 12.642 22.818 -52.673 1.00 41.88 162 ILE A O 1
ATOM 1327 N N . VAL A 1 163 ? 11.760 21.561 -51.033 1.00 39.00 163 VAL A N 1
ATOM 1328 C CA . VAL A 1 163 ? 10.381 21.569 -51.537 1.00 39.00 163 VAL A CA 1
ATOM 1329 C C . VAL A 1 163 ? 9.675 22.739 -50.859 1.00 39.00 163 VAL A C 1
ATOM 1331 O O . VAL A 1 163 ? 9.406 22.688 -49.660 1.00 39.00 163 VAL A O 1
ATOM 1334 N N . VAL A 1 164 ? 9.433 23.810 -51.613 1.00 36.50 164 VAL A N 1
ATOM 1335 C CA . VAL A 1 164 ? 8.583 24.929 -51.190 1.00 36.50 164 VAL A CA 1
ATOM 1336 C C . VAL A 1 164 ? 7.139 24.523 -51.468 1.00 36.50 164 VAL A C 1
ATOM 1338 O O . VAL A 1 164 ? 6.792 24.205 -52.602 1.00 36.50 164 VAL A O 1
ATOM 1341 N N . ILE A 1 165 ? 6.320 24.472 -50.420 1.00 41.50 165 ILE A N 1
ATOM 1342 C CA . ILE A 1 165 ? 4.872 24.283 -50.520 1.00 41.50 165 ILE A CA 1
ATOM 1343 C C . ILE A 1 165 ? 4.271 25.685 -50.413 1.00 41.50 165 ILE A C 1
ATOM 1345 O O . ILE A 1 165 ? 4.291 26.270 -49.331 1.00 41.50 165 ILE A O 1
ATOM 1349 N N . ASP A 1 166 ? 3.792 26.230 -51.531 1.00 37.06 166 ASP A N 1
ATOM 1350 C CA . ASP A 1 166 ? 3.028 27.480 -51.548 1.00 37.06 166 ASP A CA 1
ATOM 1351 C C . ASP A 1 166 ? 1.634 27.240 -50.953 1.00 37.06 166 ASP A C 1
ATOM 1353 O O . ASP A 1 166 ? 0.876 26.383 -51.412 1.00 37.06 166 ASP A O 1
ATOM 1357 N N . LEU A 1 167 ? 1.304 28.002 -49.911 1.00 47.22 167 LEU A N 1
ATOM 1358 C CA . LEU A 1 167 ? -0.017 28.059 -49.287 1.00 47.22 167 LEU 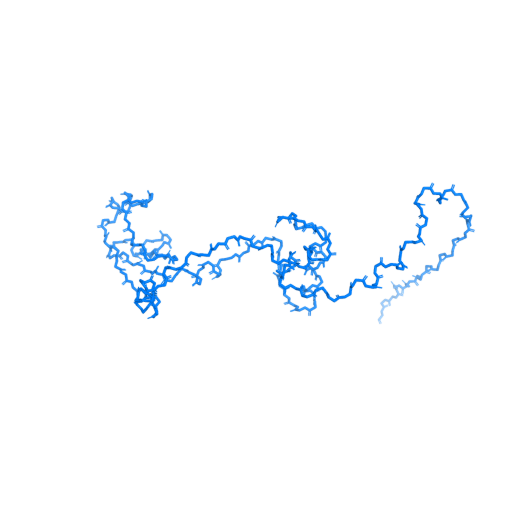A CA 1
ATOM 1359 C C . LEU A 1 167 ? -0.516 29.507 -49.285 1.00 47.22 167 LEU A C 1
ATOM 1361 O O . LEU A 1 167 ? -0.401 30.203 -48.282 1.00 47.22 167 LEU A O 1
ATOM 1365 N N . THR A 1 168 ? -1.108 29.915 -50.403 1.00 43.72 168 THR A N 1
ATOM 1366 C CA . THR A 1 168 ? -2.070 31.022 -50.564 1.00 43.72 168 THR A CA 1
ATOM 1367 C C . THR A 1 168 ? -2.848 30.679 -51.846 1.00 43.72 168 THR A C 1
ATOM 1369 O O . THR A 1 168 ? -2.224 30.331 -52.838 1.00 43.72 168 THR A O 1
ATOM 1372 N N . ASP A 1 169 ? -4.174 30.662 -51.923 1.00 42.38 169 ASP A N 1
ATOM 1373 C CA . ASP A 1 169 ? -5.084 31.632 -51.341 1.00 42.38 169 ASP A CA 1
ATOM 1374 C C . ASP A 1 169 ? -6.523 31.104 -51.215 1.00 42.38 169 ASP A C 1
ATOM 1376 O O . ASP A 1 169 ? -6.913 30.097 -51.808 1.00 42.38 169 ASP A O 1
ATOM 1380 N N . LYS A 1 170 ? -7.292 31.829 -50.405 1.00 45.84 170 LYS A N 1
ATOM 1381 C CA . LYS A 1 170 ? -8.724 31.660 -50.145 1.00 45.84 170 LYS A CA 1
ATOM 1382 C C . LYS A 1 170 ? -9.573 32.020 -51.371 1.00 45.84 170 LYS A C 1
ATOM 1384 O O . LYS A 1 170 ? -9.229 32.934 -52.115 1.00 45.84 170 LYS A O 1
ATOM 1389 N N . GLY A 1 171 ? -10.740 31.386 -51.469 1.00 38.75 171 GLY A N 1
ATOM 1390 C CA . GLY A 1 171 ? -11.848 31.739 -52.358 1.00 38.75 171 GLY A CA 1
ATOM 1391 C C . GLY A 1 171 ? -13.003 30.782 -52.153 1.00 38.75 171 GLY A C 1
ATOM 1392 O O . GLY A 1 171 ? -13.002 29.746 -52.846 1.00 38.75 171 GLY A O 1
#

Secondary structure (DSSP, 8-state):
-HHHHHHHHH----SS---HHHHHHHHHHHHHHT----SS---HHHHHHH--EEEEE-SGGGGSTTTTTEEEESS-----TTSTTHHHHHHHT---EEEEE--TTHHHHHHHHTS---PPP----GGGGS----SSSTTS------TT---S-------------------

Nearest PDB structures (foldseek):
  6mdx-assembly1_A  TM=5.427E-01  e=3.418E-13  Homo sapiens
  6mdw-assembly1_A  TM=5.418E-01  e=3.646E-12  Homo sapiens

Foldseek 3Di:
DLVVVCCVPVVPPDPLDCDPSVVVVQVVCCVPVVDDDDSDDDCPVVQVVLQFWKWAWPWPCLPPPDQNRIDTHNDPDADDPPDPCNVVCCVPTVTGIDIDGDPPCPVVVVVVVVPDPDDDDDDDDPVVPDDDDDPPPVPPPPDDDDPPPPPDDDDDDDDDPDDDDDDDDDD

InterPro domains:
  IPR006640 SprT-like [SM00731] (1-100)
  IPR044245 SprT-like domain-containing protein Spartan [PTHR21220] (1-128)
  IPR0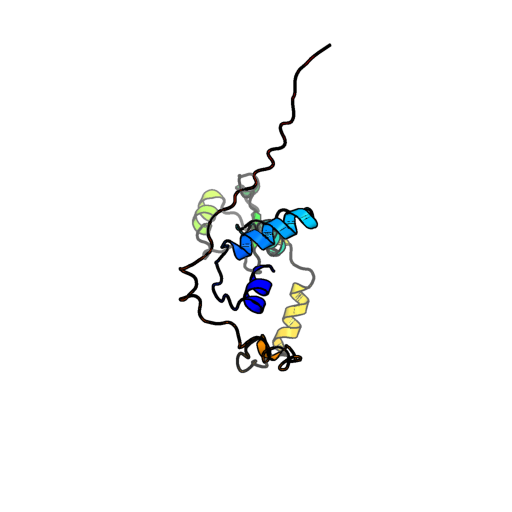55220 Spartan-like, zinc binding domain [PF22934] (53-99)

Solvent-accessible surface area (backbone atoms only — not comparable to full-atom values): 11589 Å² total; per-residue (Å²): 110,67,66,60,52,43,33,74,75,69,64,52,79,69,89,80,70,68,45,73,72,47,46,51,52,39,52,51,46,23,68,75,69,73,49,86,74,63,91,67,87,81,54,65,66,60,55,54,68,50,32,48,29,31,28,38,36,75,31,71,40,42,80,36,84,92,56,39,30,53,46,71,30,70,54,98,65,79,92,46,86,86,41,90,63,34,66,58,45,48,75,77,46,57,50,55,72,45,79,77,44,68,63,91,61,58,75,65,52,62,66,58,62,76,76,61,88,72,87,87,79,80,89,72,66,76,72,78,77,58,83,90,75,79,86,77,72,83,76,79,74,87,84,72,81,78,91,84,75,86,85,78,89,83,81,89,83,86,85,81,84,79,84,84,81,88,88,81,83,90,134

Organism: NCBI:txid65357